Protein AF-0000000066668919 (afdb_homodimer)

Structure (mmCIF, N/CA/C/O backbone):
data_AF-0000000066668919-model_v1
#
loop_
_entity.id
_entity.type
_entity.pdbx_description
1 polymer 'Uncharacterized protein'
#
loop_
_atom_site.group_PDB
_atom_site.id
_atom_site.type_symbol
_atom_site.label_atom_id
_atom_site.label_alt_id
_atom_site.label_comp_id
_atom_site.label_asym_id
_atom_site.label_entity_id
_atom_site.label_seq_id
_atom_site.pdbx_PDB_ins_code
_atom_site.Cartn_x
_atom_site.Cartn_y
_atom_site.Cartn_z
_atom_site.occupancy
_atom_site.B_iso_or_equiv
_atom_site.auth_seq_id
_atom_site.auth_comp_id
_atom_site.auth_asym_id
_atom_site.auth_atom_id
_atom_site.pdbx_PDB_model_num
ATOM 1 N N . MET A 1 1 ? 16.219 -1.819 -14.852 1 32.06 1 MET A N 1
ATOM 2 C CA . MET A 1 1 ? 15.297 -1.656 -15.969 1 32.06 1 MET A CA 1
ATOM 3 C C . MET A 1 1 ? 13.867 -1.979 -15.547 1 32.06 1 MET A C 1
ATOM 5 O O . MET A 1 1 ? 13.633 -2.967 -14.844 1 32.06 1 MET A O 1
ATOM 9 N N . TRP A 1 2 ? 13.008 -0.905 -15.406 1 37.38 2 TRP A N 1
ATOM 10 C CA . TRP A 1 2 ? 11.609 -0.998 -15.016 1 37.38 2 TRP A CA 1
ATOM 11 C C . TRP A 1 2 ? 10.812 -1.818 -16.031 1 37.38 2 TRP A C 1
ATOM 13 O O . TRP A 1 2 ? 11.031 -1.708 -17.234 1 37.38 2 TRP A O 1
ATOM 23 N N . GLU A 1 3 ? 10.398 -3.049 -15.734 1 51.62 3 GLU A N 1
ATOM 24 C CA . GLU A 1 3 ? 9.547 -3.691 -16.734 1 51.62 3 GLU A CA 1
ATOM 25 C C . GLU A 1 3 ? 8.078 -3.328 -16.531 1 51.62 3 GLU A C 1
ATOM 27 O O . GLU A 1 3 ? 7.59 -3.326 -15.398 1 51.62 3 GLU A O 1
ATOM 32 N N . PRO A 1 4 ? 7.504 -2.742 -17.484 1 53.81 4 PRO A N 1
ATOM 33 C CA . PRO A 1 4 ? 6.078 -2.404 -17.438 1 53.81 4 PRO A CA 1
ATOM 34 C C . PRO A 1 4 ? 5.219 -3.551 -16.906 1 53.81 4 PRO A C 1
ATOM 36 O O . PRO A 1 4 ? 5.594 -4.719 -17.047 1 53.81 4 PRO A O 1
ATOM 39 N N . MET A 1 5 ? 4.25 -3.184 -15.969 1 57.09 5 MET A N 1
ATOM 40 C CA . MET A 1 5 ? 3.273 -4.199 -15.594 1 57.09 5 MET A CA 1
ATOM 41 C C . MET A 1 5 ? 2.676 -4.863 -16.828 1 57.09 5 MET A C 1
ATOM 43 O O . MET A 1 5 ? 2.281 -4.18 -17.781 1 57.09 5 MET A O 1
ATOM 47 N N . PRO A 1 6 ? 2.871 -6.133 -16.828 1 57.84 6 PRO A N 1
ATOM 48 C CA . PRO A 1 6 ? 2.281 -6.812 -17.984 1 57.84 6 PRO A CA 1
ATOM 49 C C . PRO A 1 6 ? 0.794 -6.508 -18.156 1 57.84 6 PRO A C 1
ATOM 51 O O . PRO A 1 6 ? 0.089 -6.293 -17.156 1 57.84 6 PRO A O 1
ATOM 54 N N . ASP A 1 7 ? 0.314 -6.238 -19.312 1 60.66 7 ASP A N 1
ATOM 55 C CA . ASP A 1 7 ? -1.066 -5.941 -19.688 1 60.66 7 ASP A CA 1
ATOM 56 C C . ASP A 1 7 ? -1.935 -7.195 -19.609 1 60.66 7 ASP A C 1
ATOM 58 O O . ASP A 1 7 ? -3.145 -7.133 -19.844 1 60.66 7 ASP A O 1
ATOM 62 N N . ASP A 1 8 ? -1.303 -8.258 -19.312 1 66.62 8 ASP A N 1
ATOM 63 C CA . ASP A 1 8 ? -2.092 -9.484 -19.266 1 66.62 8 ASP A CA 1
ATOM 64 C C . ASP A 1 8 ? -2.947 -9.539 -18 1 66.62 8 ASP A C 1
ATOM 66 O O . ASP A 1 8 ? -2.709 -8.797 -17.047 1 66.62 8 ASP A O 1
ATOM 70 N N . ASP A 1 9 ? -4.133 -10.164 -18.188 1 75.44 9 ASP A N 1
ATOM 71 C CA . ASP A 1 9 ? -5.051 -10.352 -17.062 1 75.44 9 ASP A CA 1
ATOM 72 C C . ASP A 1 9 ? -4.402 -11.188 -15.969 1 75.44 9 ASP A C 1
ATOM 74 O O . ASP A 1 9 ? -4.23 -12.398 -16.125 1 75.44 9 ASP A O 1
ATOM 78 N N . ARG A 1 10 ? -3.963 -10.57 -14.867 1 84.5 10 ARG A N 1
ATOM 79 C CA . ARG A 1 10 ? -3.281 -11.266 -13.781 1 84.5 10 ARG A CA 1
ATOM 80 C C . ARG A 1 10 ? -4.121 -11.25 -12.508 1 84.5 10 ARG A C 1
ATOM 82 O O . ARG A 1 10 ? -3.584 -11.312 -11.398 1 84.5 10 ARG A O 1
ATOM 89 N N . GLN A 1 11 ? -5.414 -11.211 -12.773 1 90.38 11 GLN A N 1
ATOM 90 C CA . GLN A 1 11 ? -6.293 -11.242 -11.609 1 90.38 11 GLN A CA 1
ATOM 91 C C . GLN A 1 11 ? -6.066 -12.5 -10.781 1 90.38 11 GLN A C 1
ATOM 93 O O . GLN A 1 11 ? -6.23 -12.492 -9.562 1 90.38 11 GLN A O 1
ATOM 98 N N . TRP A 1 12 ? -5.609 -13.539 -11.469 1 91 12 TRP A N 1
ATOM 99 C CA . TRP A 1 12 ? -5.395 -14.805 -10.781 1 91 12 TRP A CA 1
ATOM 100 C C . TRP A 1 12 ? -4.355 -14.656 -9.672 1 91 12 TRP A C 1
ATOM 102 O O . TRP A 1 12 ? -4.418 -15.352 -8.656 1 91 12 TRP A O 1
ATOM 112 N N . VAL A 1 13 ? -3.396 -13.734 -9.789 1 91.88 13 VAL A N 1
ATOM 113 C CA . VAL A 1 13 ? -2.389 -13.484 -8.758 1 91.88 13 VAL A CA 1
ATOM 114 C C . VAL A 1 13 ? -3.062 -12.984 -7.484 1 91.88 13 VAL A C 1
ATOM 116 O O . VAL A 1 13 ? -2.785 -13.484 -6.391 1 91.88 13 VAL A O 1
ATOM 119 N N . ILE A 1 14 ? -3.961 -12.031 -7.648 1 94.69 14 ILE A N 1
ATOM 120 C CA . ILE A 1 14 ? -4.699 -11.453 -6.527 1 94.69 14 ILE A CA 1
ATOM 121 C C . ILE A 1 14 ? -5.547 -12.539 -5.863 1 94.69 14 ILE A C 1
ATOM 123 O O . ILE A 1 14 ? -5.555 -12.656 -4.637 1 94.69 14 ILE A O 1
ATOM 127 N N . ASP A 1 15 ? -6.156 -13.312 -6.699 1 95.06 15 ASP A N 1
ATOM 128 C CA . ASP A 1 15 ? -7.027 -14.359 -6.176 1 95.06 15 ASP A CA 1
ATOM 129 C C . ASP A 1 15 ? -6.23 -15.391 -5.375 1 95.06 15 ASP A C 1
ATOM 131 O O . ASP A 1 15 ? -6.676 -15.836 -4.316 1 95.06 15 ASP A O 1
ATOM 135 N N . ALA A 1 16 ? -5.145 -15.719 -5.926 1 95.81 16 ALA A N 1
ATOM 136 C CA . ALA A 1 16 ? -4.297 -16.703 -5.242 1 95.81 16 ALA A CA 1
ATOM 137 C C . ALA A 1 16 ? -3.805 -16.156 -3.906 1 95.81 16 ALA A C 1
ATOM 139 O O . ALA A 1 16 ? -3.807 -16.859 -2.9 1 95.81 16 ALA A O 1
ATOM 140 N N . ALA A 1 17 ? -3.363 -14.914 -3.896 1 96.31 17 ALA A N 1
ATOM 141 C CA . ALA A 1 17 ? -2.926 -14.289 -2.65 1 96.31 17 ALA A CA 1
ATOM 142 C C . ALA A 1 17 ? -4.055 -14.258 -1.625 1 96.31 17 ALA A C 1
ATOM 144 O O . ALA A 1 17 ? -3.859 -14.625 -0.464 1 96.31 17 ALA A O 1
ATOM 145 N N . LYS A 1 18 ? -5.23 -13.914 -2.021 1 96.5 18 LYS A N 1
ATOM 146 C CA . LYS A 1 18 ? -6.383 -13.719 -1.147 1 96.5 18 LYS A CA 1
ATOM 147 C C . LYS A 1 18 ? -6.879 -15.055 -0.589 1 96.5 18 LYS A C 1
ATOM 149 O O . LYS A 1 18 ? -7.586 -15.086 0.42 1 96.5 18 LYS A O 1
ATOM 154 N N . ALA A 1 19 ? -6.527 -16.094 -1.279 1 96 19 ALA A N 1
ATOM 155 C CA . ALA A 1 19 ? -6.957 -17.422 -0.835 1 96 19 ALA A CA 1
ATOM 156 C C . ALA A 1 19 ? -6.195 -17.844 0.416 1 96 19 ALA A C 1
ATOM 158 O O . ALA A 1 19 ? -6.609 -18.781 1.11 1 96 19 ALA A O 1
ATOM 159 N N . VAL A 1 20 ? -5.098 -17.219 0.662 1 96.88 20 VAL A N 1
ATOM 160 C CA . VAL A 1 20 ? -4.32 -17.531 1.857 1 96.88 20 VAL A CA 1
ATOM 161 C C . VAL A 1 20 ? -5.004 -16.938 3.088 1 96.88 20 VAL A C 1
ATOM 163 O O . VAL A 1 20 ? -5.234 -15.727 3.156 1 96.88 20 VAL A O 1
ATOM 166 N N . PRO A 1 21 ? -5.348 -17.75 4.09 1 97.19 21 PRO A N 1
ATOM 167 C CA . PRO A 1 21 ? -5.957 -17.219 5.305 1 97.19 21 PRO A CA 1
ATOM 168 C C . PRO A 1 21 ? -5.105 -16.125 5.953 1 97.19 21 PRO A C 1
ATOM 170 O O . PRO A 1 21 ? -3.895 -16.297 6.113 1 97.19 21 PRO A O 1
ATOM 173 N N . GLY A 1 22 ? -5.77 -15.055 6.316 1 97.5 22 GLY A N 1
ATOM 174 C CA . GLY A 1 22 ? -5.082 -13.961 6.977 1 97.5 22 GLY A CA 1
ATOM 175 C C . GLY A 1 22 ? -4.699 -12.836 6.027 1 97.5 22 GLY A C 1
ATOM 176 O O . GLY A 1 22 ? -4.281 -11.766 6.461 1 97.5 22 GLY A O 1
ATOM 177 N N . VAL A 1 23 ? -4.758 -13.078 4.77 1 96.94 23 VAL A N 1
ATOM 178 C CA . VAL A 1 23 ? -4.574 -11.992 3.809 1 96.94 23 VAL A CA 1
ATOM 179 C C . VAL A 1 23 ? -5.824 -11.117 3.766 1 96.94 23 VAL A C 1
ATOM 181 O O . VAL A 1 23 ? -6.934 -11.617 3.555 1 96.94 23 VAL A O 1
ATOM 184 N N . LEU A 1 24 ? -5.664 -9.828 3.893 1 96.31 24 LEU A N 1
ATOM 185 C CA . LEU A 1 24 ? -6.773 -8.906 4.074 1 96.31 24 LEU A CA 1
ATOM 186 C C . LEU A 1 24 ? -7.137 -8.227 2.756 1 96.31 24 LEU A C 1
ATOM 188 O O . LEU A 1 24 ? -8.312 -8.031 2.453 1 96.31 24 LEU A O 1
ATOM 192 N N . GLN A 1 25 ? -6.137 -7.781 2.002 1 95.75 25 GLN A N 1
ATOM 193 C CA . GLN A 1 25 ? -6.309 -7.066 0.742 1 95.75 25 GLN A CA 1
ATOM 194 C C . GLN A 1 25 ? -5.07 -7.207 -0.141 1 95.75 25 GLN A C 1
ATOM 196 O O . GLN A 1 25 ? -3.951 -7.316 0.364 1 95.75 25 GLN A O 1
ATOM 201 N N . ALA A 1 26 ? -5.23 -7.238 -1.355 1 96.12 26 ALA A N 1
ATOM 202 C CA . ALA A 1 26 ? -4.148 -7.258 -2.334 1 96.12 26 ALA A CA 1
ATOM 203 C C . ALA A 1 26 ? -4.457 -6.348 -3.518 1 96.12 26 ALA A C 1
ATOM 205 O O . ALA A 1 26 ? -5.613 -6.23 -3.934 1 96.12 26 ALA A O 1
ATOM 206 N N . TYR A 1 27 ? -3.406 -5.754 -4.004 1 93.75 27 TYR A N 1
ATOM 207 C CA . TYR A 1 27 ? -3.551 -4.789 -5.086 1 93.75 27 TYR A CA 1
ATOM 208 C C . TYR A 1 27 ? -2.48 -5 -6.152 1 93.75 27 TYR A C 1
ATOM 210 O O . TYR A 1 27 ? -1.328 -5.301 -5.832 1 93.75 27 TYR A O 1
ATOM 218 N N . HIS A 1 28 ? -2.867 -4.781 -7.418 1 93.31 28 HIS A N 1
ATOM 219 C CA . HIS A 1 28 ? -1.921 -4.469 -8.484 1 93.31 28 HIS A CA 1
ATOM 220 C C . HIS A 1 28 ? -1.986 -2.99 -8.859 1 93.31 28 HIS A C 1
ATOM 222 O O . HIS A 1 28 ? -3.064 -2.469 -9.156 1 93.31 28 HIS A O 1
ATOM 228 N N . LEU A 1 29 ? -0.821 -2.445 -8.828 1 92.5 29 LEU A N 1
ATOM 229 C CA . LEU A 1 29 ? -0.714 -1.007 -9.047 1 92.5 29 LEU A CA 1
ATOM 230 C C . LEU A 1 29 ? 0.198 -0.703 -10.227 1 92.5 29 LEU A C 1
ATOM 232 O O . LEU A 1 29 ? 1.107 -1.479 -10.531 1 92.5 29 LEU A O 1
ATOM 236 N N . VAL A 1 30 ? -0.051 0.44 -10.914 1 90.56 30 VAL A N 1
ATOM 237 C CA . VAL A 1 30 ? 0.808 0.886 -12.008 1 90.56 30 VAL A CA 1
ATOM 238 C C . VAL A 1 30 ? 1.12 2.371 -11.844 1 90.56 30 VAL A C 1
ATOM 240 O O . VAL A 1 30 ? 0.229 3.172 -11.555 1 90.56 30 VAL A O 1
ATOM 243 N N . ASP A 1 31 ? 2.459 2.705 -11.906 1 90.94 31 ASP A N 1
ATOM 244 C CA . ASP A 1 31 ? 2.859 4.094 -12.094 1 90.94 31 ASP A CA 1
ATOM 245 C C . ASP A 1 31 ? 2.58 4.559 -13.523 1 90.94 31 ASP A C 1
ATOM 247 O O . ASP A 1 31 ? 3.295 4.184 -14.453 1 90.94 31 ASP A O 1
ATOM 251 N N . GLU A 1 32 ? 1.634 5.375 -13.594 1 87.94 32 GLU A N 1
ATOM 252 C CA . GLU A 1 32 ? 1.185 5.715 -14.945 1 87.94 32 GLU A CA 1
ATOM 253 C C . GLU A 1 32 ? 2.223 6.562 -15.672 1 87.94 32 GLU A C 1
ATOM 255 O O . GLU A 1 32 ? 2.195 6.664 -16.906 1 87.94 32 GLU A O 1
ATOM 260 N N . GLN A 1 33 ? 3.102 7.145 -14.945 1 89.69 33 GLN A N 1
ATOM 261 C CA . GLN A 1 33 ? 4.129 7.977 -15.562 1 89.69 33 GLN A CA 1
ATOM 262 C C . GLN A 1 33 ? 5.258 7.125 -16.125 1 89.69 33 GLN A C 1
ATOM 264 O O . GLN A 1 33 ? 5.77 7.402 -17.219 1 89.69 33 GLN A O 1
ATOM 269 N N . THR A 1 34 ? 5.617 6.047 -15.453 1 87.12 34 THR A N 1
ATOM 270 C CA . THR A 1 34 ? 6.773 5.25 -15.852 1 87.12 34 THR A CA 1
ATOM 271 C C . THR A 1 34 ? 6.332 3.906 -16.422 1 87.12 34 THR A C 1
ATOM 273 O O . THR A 1 34 ? 7.109 3.232 -17.109 1 87.12 34 THR A O 1
ATOM 276 N N . GLY A 1 35 ? 5.07 3.52 -16.125 1 85.56 35 GLY A N 1
ATOM 277 C CA . GLY A 1 35 ? 4.602 2.201 -16.516 1 85.56 35 GLY A CA 1
ATOM 278 C C . GLY A 1 35 ? 5.031 1.106 -15.547 1 85.56 35 GLY A C 1
ATOM 279 O O . GLY A 1 35 ? 4.738 -0.071 -15.773 1 85.56 35 GLY A O 1
ATOM 280 N N . ASN A 1 36 ? 5.727 1.487 -14.43 1 87.06 36 ASN A N 1
ATOM 281 C CA . ASN A 1 36 ? 6.195 0.502 -13.461 1 87.06 36 ASN A CA 1
ATOM 282 C C . ASN A 1 36 ? 5.039 -0.104 -12.672 1 87.06 36 ASN A C 1
ATOM 284 O O . ASN A 1 36 ? 4.121 0.608 -12.266 1 87.06 36 ASN A O 1
ATOM 288 N N . GLY A 1 37 ? 5.133 -1.479 -12.492 1 88.31 37 GLY A N 1
ATOM 289 C CA . GLY A 1 37 ? 4.117 -2.193 -11.734 1 88.31 37 GLY A CA 1
ATOM 290 C C . GLY A 1 37 ? 4.527 -2.469 -10.305 1 88.31 37 GLY A C 1
ATOM 291 O O . GLY A 1 37 ? 5.715 -2.631 -10.008 1 88.31 37 GLY A O 1
ATOM 292 N N . LEU A 1 38 ? 3.516 -2.5 -9.445 1 90.06 38 LEU A N 1
ATOM 293 C CA . LEU A 1 38 ? 3.699 -2.83 -8.031 1 90.06 38 LEU A CA 1
ATOM 294 C C . LEU A 1 38 ? 2.564 -3.717 -7.531 1 90.06 38 LEU A C 1
ATOM 296 O O . LEU A 1 38 ? 1.398 -3.484 -7.855 1 90.06 38 LEU A O 1
ATOM 300 N N . SER A 1 39 ? 2.99 -4.777 -6.879 1 90.31 39 SER A N 1
ATOM 301 C CA . SER A 1 39 ? 2.006 -5.59 -6.172 1 90.31 39 SER A CA 1
ATOM 302 C C . SER A 1 39 ? 2.113 -5.402 -4.664 1 90.31 39 SER A C 1
ATOM 304 O O . SER A 1 39 ? 3.211 -5.434 -4.105 1 90.31 39 SER A O 1
ATOM 306 N N . VAL A 1 40 ? 0.932 -5.16 -4.059 1 93.94 40 VAL A N 1
ATOM 307 C CA . VAL A 1 40 ? 0.891 -4.977 -2.611 1 93.94 40 VAL A CA 1
ATOM 308 C C . VAL A 1 40 ? -0.145 -5.918 -1.999 1 93.94 40 VAL A C 1
ATOM 310 O O . VAL A 1 40 ? -1.24 -6.082 -2.541 1 93.94 40 VAL A O 1
ATOM 313 N N . ALA A 1 41 ? 0.207 -6.461 -0.918 1 95.19 41 ALA A N 1
ATOM 314 C CA . ALA A 1 41 ? -0.744 -7.246 -0.132 1 95.19 41 ALA A CA 1
ATOM 315 C C . ALA A 1 41 ? -0.658 -6.883 1.349 1 95.19 41 ALA A C 1
ATOM 317 O O . ALA A 1 41 ? 0.434 -6.668 1.88 1 95.19 41 ALA A O 1
ATOM 318 N N . PHE A 1 42 ? -1.837 -6.766 1.94 1 95.75 42 PHE A N 1
ATOM 319 C CA . PHE A 1 42 ? -1.958 -6.617 3.387 1 95.75 42 PHE A CA 1
ATOM 320 C C . PHE A 1 42 ? -2.355 -7.938 4.035 1 95.75 42 PHE A C 1
ATOM 322 O O . PHE A 1 42 ? -3.211 -8.656 3.516 1 95.75 42 PHE A O 1
ATOM 329 N N . PHE A 1 43 ? -1.694 -8.195 5.176 1 96.31 43 PHE A N 1
ATOM 330 C CA . PHE A 1 43 ? -2.014 -9.453 5.836 1 96.31 43 PHE A CA 1
ATOM 331 C C . PHE A 1 43 ? -1.822 -9.336 7.344 1 96.31 43 PHE A C 1
ATOM 333 O O . PHE A 1 43 ? -1.131 -8.43 7.82 1 96.31 43 PHE A O 1
ATOM 340 N N . GLU A 1 44 ? -2.488 -10.234 8.047 1 96.81 44 GLU A N 1
ATOM 341 C CA . GLU A 1 44 ? -2.381 -10.297 9.508 1 96.81 44 GLU A CA 1
ATOM 342 C C . GLU A 1 44 ? -0.957 -10.625 9.938 1 96.81 44 GLU A C 1
ATOM 344 O O . GLU A 1 44 ? -0.207 -11.258 9.195 1 96.81 44 GLU A O 1
ATOM 349 N N . ASP A 1 45 ? -0.636 -10.242 11.164 1 93.75 45 ASP A N 1
ATOM 350 C CA . ASP A 1 45 ? 0.73 -10.344 11.664 1 93.75 45 ASP A CA 1
ATOM 351 C C . ASP A 1 45 ? 1.213 -11.789 11.664 1 93.75 45 ASP A C 1
ATOM 353 O O . ASP A 1 45 ? 2.412 -12.055 11.539 1 93.75 45 ASP A O 1
ATOM 357 N N . ASP A 1 46 ? 0.359 -12.703 11.758 1 94.81 46 ASP A N 1
ATOM 358 C CA . ASP A 1 46 ? 0.774 -14.086 11.938 1 94.81 46 ASP A CA 1
ATOM 359 C C . ASP A 1 46 ? 0.939 -14.789 10.586 1 94.81 46 ASP A C 1
ATOM 361 O O . ASP A 1 46 ? 1.399 -15.93 10.531 1 94.81 46 ASP A O 1
ATOM 365 N N . VAL A 1 47 ? 0.606 -14.07 9.57 1 94.94 47 VAL A N 1
ATOM 366 C CA . VAL A 1 47 ? 0.767 -14.664 8.25 1 94.94 47 VAL A CA 1
ATOM 367 C C . VAL A 1 47 ? 2.234 -14.602 7.828 1 94.94 47 VAL A C 1
ATOM 369 O O . VAL A 1 47 ? 2.871 -13.547 7.938 1 94.94 47 VAL A O 1
ATOM 372 N N . ASP A 1 48 ? 2.756 -15.695 7.371 1 94.44 48 ASP A N 1
ATOM 373 C CA . ASP A 1 48 ? 4.074 -15.75 6.75 1 94.44 48 ASP A CA 1
ATOM 374 C C . ASP A 1 48 ? 4 -15.352 5.277 1 94.44 48 ASP A C 1
ATOM 376 O O . ASP A 1 48 ? 3.348 -16.031 4.477 1 94.44 48 ASP A O 1
ATOM 380 N N . PRO A 1 49 ? 4.723 -14.328 4.953 1 93.44 49 PRO A N 1
ATOM 381 C CA . PRO A 1 49 ? 4.684 -13.906 3.549 1 93.44 49 PRO A CA 1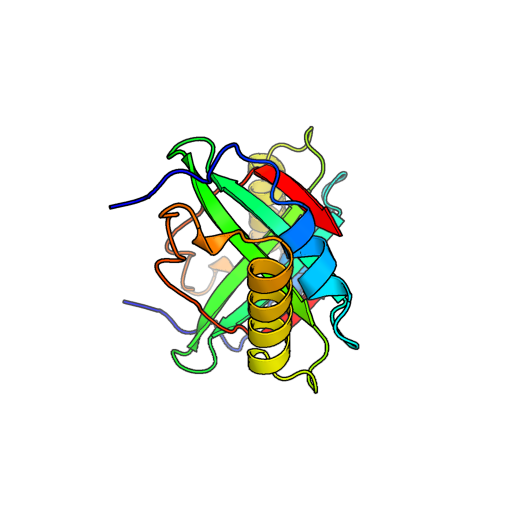
ATOM 382 C C . PRO A 1 49 ? 5.09 -15.023 2.588 1 93.44 49 PRO A C 1
ATOM 384 O O . PRO A 1 49 ? 4.652 -15.039 1.435 1 93.44 49 PRO A O 1
ATOM 387 N N . ALA A 1 50 ? 5.895 -15.922 3 1 93.94 50 ALA A N 1
ATOM 388 C CA . ALA A 1 50 ? 6.324 -17.031 2.158 1 93.94 50 ALA A CA 1
ATOM 389 C C . ALA A 1 50 ? 5.137 -17.906 1.756 1 93.94 50 ALA A C 1
ATOM 391 O O . ALA A 1 50 ? 5.133 -18.5 0.674 1 93.94 50 ALA A O 1
ATOM 392 N N . GLN A 1 51 ? 4.137 -17.953 2.654 1 96.06 51 GLN A N 1
ATOM 393 C CA . GLN A 1 51 ? 2.934 -18.703 2.324 1 96.06 51 GLN A CA 1
ATOM 394 C C . GLN A 1 51 ? 2.188 -18.078 1.154 1 96.06 51 GLN A C 1
ATOM 396 O O . GLN A 1 51 ? 1.679 -18.781 0.281 1 96.06 51 GLN A O 1
ATOM 401 N N . VAL A 1 52 ? 2.146 -16.812 1.104 1 95.25 52 VAL A N 1
ATOM 402 C CA . VAL A 1 52 ? 1.475 -16.078 0.031 1 95.25 52 VAL A CA 1
ATOM 403 C C . VAL A 1 52 ? 2.221 -16.297 -1.284 1 95.25 52 VAL A C 1
ATOM 405 O O . VAL A 1 52 ? 1.61 -16.609 -2.307 1 95.25 52 VAL A O 1
ATOM 408 N N . ARG A 1 53 ? 3.537 -16.203 -1.22 1 93.62 53 ARG A N 1
ATOM 409 C CA . ARG A 1 53 ? 4.359 -16.438 -2.402 1 93.62 53 ARG A CA 1
ATOM 410 C C . ARG A 1 53 ? 4.141 -17.844 -2.949 1 93.62 53 ARG A C 1
ATOM 412 O O . ARG A 1 53 ? 4.035 -18.047 -4.164 1 93.62 53 ARG A O 1
ATOM 419 N N . ALA A 1 54 ? 4.074 -18.766 -2.049 1 95.56 54 ALA A N 1
ATOM 420 C CA . ALA A 1 54 ? 3.902 -20.156 -2.441 1 95.56 54 ALA A CA 1
ATOM 421 C C . ALA A 1 54 ? 2.547 -20.375 -3.105 1 95.56 54 ALA A C 1
ATOM 423 O O . ALA A 1 54 ? 2.443 -21.125 -4.086 1 95.56 54 ALA A O 1
ATOM 424 N N . ALA A 1 55 ? 1.515 -19.75 -2.553 1 96.38 55 ALA A N 1
ATOM 425 C CA . ALA A 1 55 ? 0.176 -19.891 -3.123 1 96.38 55 ALA A CA 1
ATOM 426 C C . ALA A 1 55 ? 0.129 -19.328 -4.543 1 96.38 55 ALA A C 1
ATOM 428 O O . ALA A 1 55 ? -0.464 -19.938 -5.438 1 96.38 55 ALA A O 1
ATOM 429 N N . ILE A 1 56 ? 0.79 -18.25 -4.75 1 93.88 56 ILE A N 1
ATOM 430 C CA . ILE A 1 56 ? 0.832 -17.641 -6.07 1 93.88 56 ILE A CA 1
ATOM 431 C C . ILE A 1 56 ? 1.62 -18.516 -7.035 1 93.88 56 ILE A C 1
ATOM 433 O O . ILE A 1 56 ? 1.192 -18.75 -8.164 1 93.88 56 ILE A O 1
ATOM 437 N N . ALA A 1 57 ? 2.723 -19 -6.535 1 92.75 57 ALA A N 1
ATOM 438 C CA . ALA A 1 57 ? 3.561 -19.875 -7.363 1 92.75 57 ALA A CA 1
ATOM 439 C C . ALA A 1 57 ? 2.809 -21.141 -7.77 1 92.75 57 ALA A C 1
ATOM 441 O O . ALA A 1 57 ? 2.902 -21.578 -8.914 1 92.75 57 ALA A O 1
ATOM 442 N N . ARG A 1 58 ? 2.086 -21.75 -6.848 1 95.69 58 ARG A N 1
ATOM 443 C CA . ARG A 1 58 ? 1.312 -22.953 -7.129 1 95.69 58 ARG A CA 1
ATOM 444 C C . ARG A 1 58 ? 0.243 -22.672 -8.18 1 95.69 58 ARG A C 1
ATOM 446 O O . ARG A 1 58 ? 0.071 -23.469 -9.117 1 95.69 58 ARG A O 1
ATOM 453 N N . ARG A 1 59 ? -0.454 -21.594 -8.008 1 94.44 59 ARG A N 1
ATOM 454 C CA . ARG A 1 59 ? -1.49 -21.234 -8.969 1 94.44 59 ARG A CA 1
ATOM 455 C C . ARG A 1 59 ? -0.895 -21 -10.359 1 94.44 59 ARG A C 1
ATOM 457 O O . ARG A 1 59 ? -1.479 -21.406 -11.367 1 94.44 59 ARG A O 1
ATOM 464 N N . ALA A 1 60 ? 0.215 -20.344 -10.391 1 90.81 60 ALA A N 1
ATOM 465 C CA . ALA A 1 60 ? 0.912 -20.109 -11.656 1 90.81 60 ALA A CA 1
ATOM 466 C C . ALA A 1 60 ? 1.215 -21.422 -12.367 1 90.81 60 ALA A C 1
ATOM 468 O O . ALA A 1 60 ? 1.04 -21.531 -13.586 1 90.81 60 ALA A O 1
ATOM 469 N N . GLU A 1 61 ? 1.672 -22.344 -11.609 1 91.12 61 GLU A N 1
ATOM 470 C CA . GLU A 1 61 ? 1.97 -23.656 -12.164 1 91.12 61 GLU A CA 1
ATOM 471 C C . GLU A 1 61 ? 0.708 -24.328 -12.695 1 91.12 61 GLU A C 1
ATOM 473 O O . GLU A 1 61 ? 0.714 -24.891 -13.797 1 91.12 61 GLU A O 1
ATOM 478 N N . GLU A 1 62 ? -0.32 -24.266 -11.93 1 93.31 62 GLU A N 1
ATOM 479 C CA . GLU A 1 62 ? -1.584 -24.906 -12.289 1 93.31 62 GLU A CA 1
ATOM 480 C C . GLU A 1 62 ? -2.115 -24.375 -13.617 1 93.31 62 GLU A C 1
ATOM 482 O O . GLU A 1 62 ? -2.695 -25.125 -14.406 1 93.31 62 GLU A O 1
ATOM 487 N N . ILE A 1 63 ? -1.86 -23.109 -13.852 1 89.94 63 ILE A N 1
ATOM 488 C CA . ILE A 1 63 ? -2.473 -22.516 -15.039 1 89.94 63 ILE A CA 1
ATOM 489 C C . ILE A 1 63 ? -1.45 -22.453 -16.172 1 89.94 63 ILE A C 1
ATOM 491 O O . ILE A 1 63 ? -1.728 -21.891 -17.234 1 89.94 63 ILE A O 1
ATOM 495 N N . GLY A 1 64 ? -0.301 -22.906 -15.883 1 87.12 64 GLY A N 1
ATOM 496 C CA . GLY A 1 64 ? 0.74 -22.922 -16.891 1 87.12 64 GLY A CA 1
ATOM 497 C C . GLY A 1 64 ? 1.317 -21.562 -17.188 1 87.12 64 GLY A C 1
ATOM 498 O O . GLY A 1 64 ? 1.673 -21.266 -18.344 1 87.12 64 GLY A O 1
ATOM 499 N N . TRP A 1 65 ? 1.373 -20.75 -16.234 1 83.69 65 TRP A N 1
ATOM 500 C CA . TRP A 1 65 ? 1.816 -19.375 -16.406 1 83.69 65 TRP A CA 1
ATOM 501 C C . TRP A 1 65 ? 3.277 -19.312 -16.828 1 83.69 65 TRP A C 1
ATOM 503 O O . TRP A 1 65 ? 3.672 -18.438 -17.609 1 83.69 65 TRP A O 1
ATOM 513 N N . HIS A 1 66 ? 4.051 -20.266 -16.469 1 79.56 66 HIS A N 1
ATOM 514 C CA . HIS A 1 66 ? 5.492 -20.234 -16.688 1 79.56 66 HIS A CA 1
ATOM 515 C C . HIS A 1 66 ? 5.855 -20.844 -18.031 1 79.56 66 HIS A C 1
ATOM 517 O O . HIS A 1 66 ? 7.035 -20.922 -18.391 1 79.56 66 HIS A O 1
ATOM 523 N N . GLU A 1 67 ? 4.891 -21.172 -18.719 1 81.88 67 GLU A N 1
ATOM 524 C CA . GLU A 1 67 ? 5.172 -21.75 -20.031 1 81.88 67 GLU A CA 1
ATOM 525 C C . GLU A 1 67 ? 5.738 -20.703 -20.984 1 81.88 67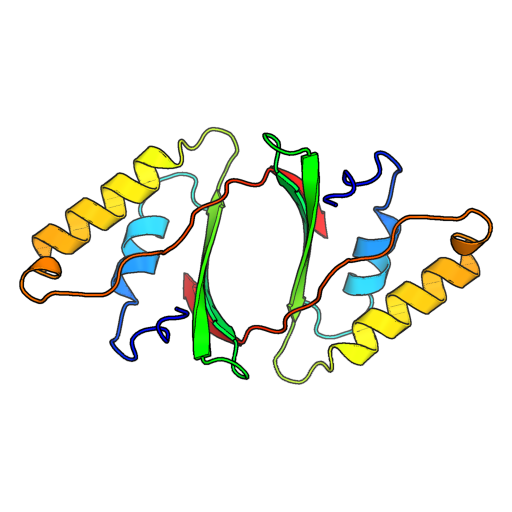 GLU A C 1
ATOM 527 O O . GLU A 1 67 ? 6.398 -21.047 -21.969 1 81.88 67 GLU A O 1
ATOM 532 N N . VAL A 1 68 ? 5.438 -19.469 -20.719 1 74.31 68 VAL A N 1
ATOM 533 C CA . VAL A 1 68 ? 6.016 -18.344 -21.453 1 74.31 68 VAL A CA 1
ATOM 534 C C . VAL A 1 68 ? 6.824 -17.469 -20.5 1 74.31 68 VAL A C 1
ATOM 536 O O . VAL A 1 68 ? 6.43 -17.266 -19.359 1 74.31 68 VAL A O 1
ATOM 539 N N . ALA A 1 69 ? 8.016 -17.156 -20.984 1 72.81 69 ALA A N 1
ATOM 540 C CA . ALA A 1 69 ? 8.852 -16.281 -20.156 1 72.81 69 ALA A CA 1
ATOM 541 C C . ALA A 1 69 ? 8.125 -14.984 -19.812 1 72.81 69 ALA A C 1
ATOM 543 O O . ALA A 1 69 ? 7.539 -14.344 -20.688 1 72.81 69 ALA A O 1
ATOM 544 N N . ARG A 1 70 ? 7.996 -14.742 -18.516 1 75.31 70 ARG A N 1
ATOM 545 C CA . ARG A 1 70 ? 7.34 -13.516 -18.094 1 75.31 70 ARG A CA 1
ATOM 546 C C . ARG A 1 70 ? 8.211 -12.742 -17.109 1 75.31 70 ARG A C 1
ATOM 548 O O . ARG A 1 70 ? 9.008 -13.336 -16.375 1 75.31 70 ARG A O 1
ATOM 555 N N . PRO A 1 71 ? 8.039 -11.5 -17.172 1 72.25 71 PRO A N 1
ATOM 556 C CA . PRO A 1 71 ? 8.828 -10.719 -16.203 1 72.25 71 PRO A CA 1
ATOM 557 C C . PRO A 1 71 ? 8.5 -11.062 -14.758 1 72.25 71 PRO A C 1
ATOM 559 O O . PRO A 1 71 ? 7.34 -11.328 -14.43 1 72.25 71 PRO A O 1
ATOM 562 N N . SER A 1 72 ? 9.586 -11.094 -13.852 1 73.44 72 SER A N 1
ATOM 563 C CA . SER A 1 72 ? 9.461 -11.32 -12.414 1 73.44 72 SER A CA 1
ATOM 564 C C . SER A 1 72 ? 9.656 -10.016 -11.641 1 73.44 72 SER A C 1
ATOM 566 O O . SER A 1 72 ? 10.273 -9.078 -12.141 1 73.44 72 SER A O 1
ATOM 568 N N . PRO A 1 73 ? 9.078 -10.07 -10.414 1 77.31 73 PRO A N 1
ATOM 569 C CA . PRO A 1 73 ? 9.336 -8.875 -9.594 1 77.31 73 PRO A CA 1
ATOM 570 C C . PRO A 1 73 ? 10.82 -8.633 -9.359 1 77.31 73 PRO A C 1
ATOM 572 O O . PRO A 1 73 ? 11.586 -9.586 -9.148 1 77.31 73 PRO A O 1
ATOM 575 N N . LYS A 1 74 ? 11.125 -7.367 -9.445 1 82.38 74 LYS A N 1
ATOM 576 C CA . LYS A 1 74 ? 12.523 -6.984 -9.266 1 82.38 74 LYS A CA 1
ATOM 577 C C . LYS A 1 74 ? 12.906 -6.973 -7.789 1 82.38 74 LYS A C 1
ATOM 579 O O . LYS A 1 74 ? 14.055 -7.238 -7.441 1 82.38 74 LYS A O 1
ATOM 584 N N . SER A 1 75 ? 12.039 -6.527 -6.98 1 85.25 75 SER A N 1
ATOM 585 C CA . SER A 1 75 ? 12.312 -6.48 -5.547 1 85.25 75 SER A CA 1
ATOM 586 C C . SER A 1 75 ? 11.055 -6.723 -4.73 1 85.25 75 SER A C 1
ATOM 588 O O . SER A 1 75 ? 9.938 -6.641 -5.258 1 85.25 75 SER A O 1
ATOM 590 N N . GLU A 1 76 ? 11.328 -7.121 -3.494 1 88.94 76 GLU A N 1
ATOM 591 C CA . GLU A 1 76 ? 10.266 -7.332 -2.521 1 88.94 76 GLU A CA 1
ATOM 592 C C . GLU A 1 76 ? 10.648 -6.797 -1.147 1 88.94 76 GLU A C 1
ATOM 594 O O . GLU A 1 76 ? 11.781 -6.992 -0.696 1 88.94 76 GLU A O 1
ATOM 599 N N . THR A 1 77 ? 9.766 -6.082 -0.6 1 90.75 77 THR A N 1
ATOM 600 C CA . THR A 1 77 ? 9.992 -5.578 0.751 1 90.75 77 THR A CA 1
ATOM 601 C C . THR A 1 77 ? 8.781 -5.855 1.638 1 90.75 77 THR A C 1
ATOM 603 O O . THR A 1 77 ? 7.637 -5.703 1.203 1 90.75 77 THR A O 1
ATOM 606 N N . ILE A 1 78 ? 9.094 -6.262 2.924 1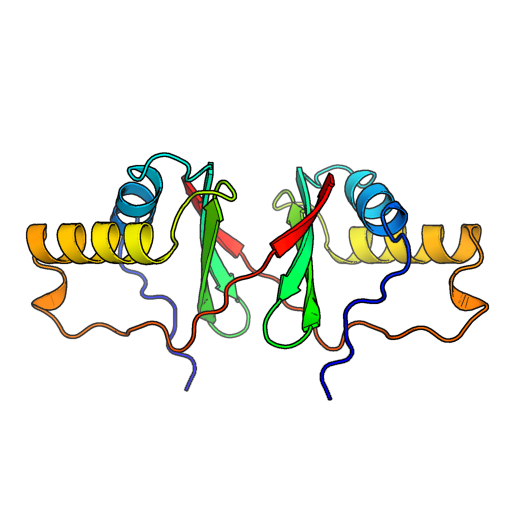 92.06 78 ILE A N 1
ATOM 607 C CA . ILE A 1 78 ? 8.055 -6.453 3.924 1 92.06 78 ILE A CA 1
ATOM 608 C C . ILE A 1 78 ? 8.039 -5.27 4.891 1 92.06 78 ILE A C 1
ATOM 610 O O . ILE A 1 78 ? 9.062 -4.949 5.5 1 92.06 78 ILE A O 1
ATOM 614 N N . TYR A 1 79 ? 6.836 -4.66 4.965 1 93.5 79 TYR A N 1
ATOM 615 C CA . TYR A 1 79 ? 6.66 -3.535 5.879 1 93.5 79 TYR A CA 1
ATOM 616 C C . TYR A 1 79 ? 5.715 -3.898 7.012 1 93.5 79 TYR A C 1
ATOM 618 O O . TYR A 1 79 ? 4.824 -4.734 6.844 1 93.5 79 TYR A O 1
ATOM 626 N N . ARG A 1 80 ? 5.988 -3.242 8.148 1 93.44 80 ARG A N 1
ATOM 627 C CA . ARG A 1 80 ? 5.047 -3.293 9.266 1 93.44 80 ARG A CA 1
ATOM 628 C C . ARG A 1 80 ? 4.188 -2.035 9.312 1 93.44 80 ARG A C 1
ATOM 630 O O . ARG A 1 80 ? 4.691 -0.924 9.141 1 93.44 80 ARG A O 1
ATOM 637 N N . VAL A 1 81 ? 2.83 -2.273 9.5 1 92.88 81 VAL A N 1
ATOM 638 C CA . VAL A 1 81 ? 1.928 -1.141 9.68 1 92.88 81 VAL A CA 1
ATOM 639 C C . VAL A 1 81 ? 2.092 -0.562 11.078 1 92.88 81 VAL A C 1
ATOM 641 O O . VAL A 1 81 ? 1.795 -1.231 12.078 1 92.88 81 VAL A O 1
ATOM 644 N N . LEU A 1 82 ? 2.5 0.612 11.109 1 91.38 82 LEU A N 1
ATOM 645 C CA . LEU A 1 82 ? 2.648 1.284 12.398 1 91.38 82 LEU A CA 1
ATOM 646 C C . LEU A 1 82 ? 1.338 1.938 12.82 1 91.38 82 LEU A C 1
ATOM 648 O O . LEU A 1 82 ? 0.979 1.907 14 1 91.38 82 LEU A O 1
ATOM 652 N N . ARG A 1 83 ? 0.665 2.488 11.93 1 90.94 83 ARG A N 1
ATOM 653 C CA . ARG A 1 83 ? -0.625 3.129 12.164 1 90.94 83 ARG A CA 1
ATOM 654 C C . ARG A 1 83 ? -1.43 3.229 10.875 1 90.94 83 ARG A C 1
ATOM 656 O O . ARG A 1 83 ? -0.867 3.166 9.781 1 90.94 83 ARG A O 1
ATOM 663 N N . SER A 1 84 ? -2.711 3.26 11.039 1 90.69 84 SER A N 1
ATOM 664 C CA . SER A 1 84 ? -3.635 3.344 9.914 1 90.69 84 SER A CA 1
ATOM 665 C C . SER A 1 84 ? -4.902 4.102 10.289 1 90.69 84 SER A C 1
ATOM 667 O O . SER A 1 84 ? -5.184 4.297 11.477 1 90.69 84 SER A O 1
ATOM 669 N N . GLY A 1 85 ? -5.59 4.672 9.266 1 89.75 85 GLY A N 1
ATOM 670 C CA . GLY A 1 85 ? -6.863 5.348 9.469 1 89.75 85 GLY A CA 1
ATOM 671 C C . GLY A 1 85 ? -7.605 5.609 8.172 1 89.75 85 GLY A C 1
ATOM 672 O O . GLY A 1 85 ? -7.047 5.445 7.082 1 89.75 85 GLY A O 1
ATOM 673 N N . MET B 1 1 ? 20.219 8.492 1.495 1 32.75 1 MET B N 1
ATOM 674 C CA . MET B 1 1 ? 20.312 8.094 2.896 1 32.75 1 MET B CA 1
ATOM 675 C C . MET B 1 1 ? 18.922 7.91 3.498 1 32.75 1 MET B C 1
ATOM 677 O O . MET B 1 1 ? 18.031 8.734 3.273 1 32.75 1 MET B O 1
ATOM 681 N N . TRP B 1 2 ? 18.531 6.648 3.789 1 37 2 TRP B N 1
ATOM 682 C CA . TRP B 1 2 ? 17.25 6.266 4.367 1 37 2 TRP B CA 1
ATOM 683 C C . TRP B 1 2 ? 17.078 6.867 5.758 1 37 2 TRP B C 1
ATOM 685 O O . TRP B 1 2 ? 18.031 6.926 6.539 1 37 2 TRP B O 1
ATOM 695 N N . GLU B 1 3 ? 16.25 7.863 5.957 1 50.5 3 GLU B N 1
ATOM 696 C CA . GLU B 1 3 ? 16.062 8.281 7.344 1 50.5 3 GLU B CA 1
ATOM 697 C C . GLU B 1 3 ? 14.984 7.457 8.023 1 50.5 3 GLU B C 1
ATOM 699 O O . GLU B 1 3 ? 13.922 7.207 7.445 1 50.5 3 GLU B O 1
ATOM 704 N N . PRO B 1 4 ? 15.305 6.809 9.047 1 52.97 4 PRO B N 1
ATOM 705 C CA . PRO B 1 4 ? 14.344 6.035 9.836 1 52.97 4 PRO B CA 1
ATOM 706 C C . PRO B 1 4 ? 13.047 6.801 10.094 1 52.97 4 PRO B C 1
ATOM 708 O O . PRO B 1 4 ? 13.047 8.031 10.117 1 52.97 4 PRO B O 1
ATOM 711 N N . MET B 1 5 ? 11.875 6.074 9.922 1 56.78 5 MET B N 1
ATOM 712 C CA . MET B 1 5 ? 10.625 6.684 10.344 1 56.78 5 MET B CA 1
ATOM 713 C C . MET B 1 5 ? 10.742 7.254 11.75 1 56.78 5 MET B C 1
ATOM 715 O O . MET B 1 5 ? 11.25 6.582 12.656 1 56.78 5 MET B O 1
ATOM 719 N N . PRO B 1 6 ? 10.492 8.531 11.781 1 57.69 6 PRO B N 1
ATOM 720 C CA . PRO B 1 6 ? 10.57 9.109 13.133 1 57.69 6 PRO B CA 1
ATOM 721 C C . PRO B 1 6 ? 9.68 8.375 14.133 1 57.69 6 PRO B C 1
ATOM 723 O O . PRO B 1 6 ? 8.625 7.852 13.766 1 57.69 6 PRO B O 1
ATOM 726 N N . ASP B 1 7 ? 10.117 8.094 15.297 1 60.41 7 ASP B N 1
ATOM 727 C CA . ASP B 1 7 ? 9.43 7.426 16.406 1 60.41 7 ASP B CA 1
ATOM 728 C C . ASP B 1 7 ? 8.359 8.328 17.016 1 60.41 7 ASP B C 1
ATOM 730 O O . ASP B 1 7 ? 7.637 7.918 17.922 1 60.41 7 ASP B O 1
ATOM 734 N N . ASP B 1 8 ? 8.312 9.5 16.5 1 66.25 8 ASP B N 1
ATOM 735 C CA . ASP B 1 8 ? 7.328 10.406 17.078 1 66.25 8 ASP B CA 1
ATOM 736 C C . ASP B 1 8 ? 5.914 10.047 16.609 1 66.25 8 ASP B C 1
ATOM 738 O O . ASP B 1 8 ? 5.746 9.32 15.633 1 66.25 8 ASP B O 1
ATOM 742 N N . ASP B 1 9 ? 4.984 10.273 17.547 1 75 9 ASP B N 1
ATOM 743 C CA . ASP B 1 9 ? 3.574 10.023 17.25 1 75 9 ASP B CA 1
ATOM 744 C C . ASP B 1 9 ? 3.088 10.898 16.094 1 75 9 ASP B C 1
ATOM 746 O O . ASP B 1 9 ? 2.924 12.109 16.25 1 75 9 ASP B O 1
ATOM 750 N N . ARG B 1 10 ? 2.91 10.336 14.891 1 84.44 10 ARG B N 1
ATOM 751 C CA . ARG B 1 10 ? 2.5 11.094 13.711 1 84.44 10 ARG B CA 1
ATOM 752 C C . ARG B 1 10 ? 1.115 10.664 13.242 1 84.44 10 ARG B C 1
ATOM 754 O O . ARG B 1 10 ? 0.799 10.758 12.055 1 84.44 10 ARG B O 1
ATOM 761 N N . GLN B 1 11 ? 0.38 10.242 14.242 1 90.19 11 GLN B N 1
ATOM 762 C CA . GLN B 1 11 ? -0.981 9.859 13.891 1 90.19 11 GLN B CA 1
ATOM 763 C C . GLN B 1 11 ? -1.732 11.023 13.25 1 90.19 11 GLN B C 1
ATOM 765 O O . GLN B 1 11 ? -2.602 10.82 12.398 1 90.19 11 GLN B O 1
ATOM 770 N N . TRP B 1 12 ? -1.313 12.227 13.602 1 90.88 12 TRP B N 1
ATOM 771 C CA . TRP B 1 12 ? -1.989 13.406 13.078 1 90.88 12 TRP B CA 1
ATOM 772 C C . TRP B 1 12 ? -1.879 13.469 11.555 1 90.88 12 TRP B C 1
ATOM 774 O O . TRP B 1 12 ? -2.771 13.984 10.883 1 90.88 12 TRP B O 1
ATOM 784 N N . VAL B 1 13 ? -0.828 12.914 10.953 1 91.81 13 VAL B N 1
ATOM 785 C CA . VAL B 1 13 ? -0.661 12.883 9.508 1 91.81 13 VAL B CA 1
ATOM 786 C C . VAL B 1 13 ? -1.774 12.055 8.875 1 91.81 13 VAL B C 1
ATOM 788 O O . VAL B 1 13 ? -2.41 12.484 7.91 1 91.81 13 VAL B O 1
ATOM 791 N N . ILE B 1 14 ? -2.016 10.891 9.453 1 94.62 14 ILE B N 1
ATOM 792 C CA . ILE B 1 14 ? -3.055 9.984 8.969 1 94.62 14 ILE B CA 1
ATOM 793 C C . ILE B 1 14 ? -4.422 10.656 9.102 1 94.62 14 ILE B C 1
ATOM 795 O O . ILE B 1 14 ? -5.223 10.633 8.164 1 94.62 14 ILE B O 1
ATOM 799 N N . ASP B 1 15 ? -4.582 11.281 10.211 1 95.06 15 ASP B N 1
ATOM 800 C CA . ASP B 1 15 ? -5.867 11.93 10.461 1 95.06 15 ASP B CA 1
ATOM 801 C C . ASP B 1 15 ? -6.117 13.055 9.469 1 95.06 15 ASP B C 1
ATOM 803 O O . ASP B 1 15 ? -7.23 13.219 8.969 1 95.06 15 ASP B O 1
ATOM 807 N N . ALA B 1 16 ? -5.094 13.789 9.258 1 95.81 16 ALA B N 1
ATOM 808 C CA . ALA B 1 16 ? -5.219 14.898 8.32 1 95.81 16 ALA B CA 1
ATOM 809 C C . ALA B 1 16 ? -5.523 14.391 6.91 1 95.81 16 ALA B C 1
ATOM 811 O O . ALA B 1 16 ? -6.375 14.945 6.215 1 95.81 16 ALA B O 1
ATOM 812 N N . ALA B 1 17 ? -4.832 13.352 6.5 1 96.31 17 ALA B N 1
ATOM 813 C CA . ALA B 1 17 ? -5.086 12.766 5.188 1 96.31 17 ALA B CA 1
ATOM 814 C C . ALA B 1 17 ? -6.523 12.258 5.09 1 96.31 17 ALA B C 1
ATOM 816 O O . ALA B 1 17 ? -7.219 12.531 4.109 1 96.31 17 ALA B O 1
ATOM 817 N N . LYS B 1 18 ? -7.008 11.609 6.082 1 96.5 18 LYS B N 1
ATOM 818 C CA . LYS B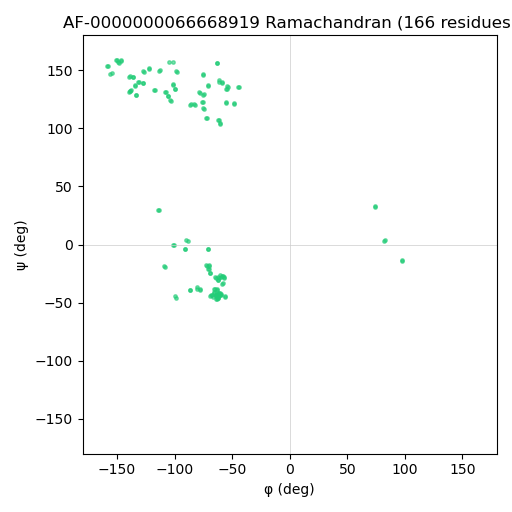 1 18 ? -8.312 10.961 6.094 1 96.5 18 LYS B CA 1
ATOM 819 C C . LYS B 1 18 ? -9.438 11.992 6.117 1 96.5 18 LYS B C 1
ATOM 821 O O . LYS B 1 18 ? -10.578 11.688 5.773 1 96.5 18 LYS B O 1
ATOM 826 N N . ALA B 1 19 ? -9.086 13.164 6.555 1 96 19 ALA B N 1
ATOM 827 C CA . ALA B 1 19 ? -10.094 14.219 6.629 1 96 19 ALA B CA 1
ATOM 828 C C . ALA B 1 19 ? -10.461 14.727 5.238 1 96 19 ALA B C 1
ATOM 830 O O . ALA B 1 19 ? -11.484 15.391 5.062 1 96 19 ALA B O 1
ATOM 831 N N . VAL B 1 20 ? -9.625 14.445 4.289 1 96.94 20 VAL B N 1
ATOM 832 C CA . VAL B 1 20 ? -9.914 14.859 2.918 1 96.94 20 VAL B CA 1
ATOM 833 C C . VAL B 1 20 ? -10.977 13.945 2.318 1 96.94 20 VAL B C 1
ATOM 835 O O . VAL B 1 20 ? -10.797 12.719 2.264 1 96.94 20 VAL B O 1
ATOM 838 N N . PRO B 1 21 ? -12.109 14.492 1.857 1 97.25 21 PRO B N 1
ATOM 839 C CA . PRO B 1 21 ? -13.125 13.648 1.226 1 97.25 21 PRO B CA 1
ATOM 840 C C . PRO B 1 21 ? -12.57 12.82 0.071 1 97.25 21 PRO B C 1
ATOM 842 O O . PRO B 1 21 ? -11.859 13.344 -0.787 1 97.25 21 PRO B O 1
ATOM 845 N N . GLY B 1 22 ? -12.922 11.562 0.072 1 97.56 22 GLY B N 1
ATOM 846 C CA . GLY B 1 22 ? -12.484 10.672 -0.991 1 97.56 22 GLY B CA 1
ATOM 847 C C . GLY B 1 22 ? -11.266 9.852 -0.616 1 97.56 22 GLY B C 1
ATOM 848 O O . GLY B 1 22 ? -10.891 8.922 -1.335 1 97.56 22 GLY B O 1
ATOM 849 N N . VAL B 1 23 ? -10.602 10.195 0.428 1 96.88 23 VAL B N 1
ATOM 850 C CA . VAL B 1 23 ? -9.531 9.344 0.937 1 96.88 23 VAL B CA 1
ATOM 851 C C . VAL B 1 23 ? -10.133 8.133 1.649 1 96.88 23 VAL B C 1
ATOM 853 O O . VAL B 1 23 ? -10.953 8.281 2.557 1 96.88 23 VAL B O 1
ATOM 856 N N . LEU B 1 24 ? -9.695 6.969 1.297 1 96.31 24 LEU B N 1
ATOM 857 C CA . LEU B 1 24 ? -10.312 5.727 1.742 1 96.31 24 LEU B CA 1
ATOM 858 C C . LEU B 1 24 ? -9.547 5.129 2.918 1 96.31 24 LEU B C 1
ATOM 860 O O . LEU B 1 24 ? -10.148 4.621 3.865 1 96.31 24 LEU B O 1
ATOM 864 N N . GLN B 1 25 ? -8.234 5.082 2.834 1 95.62 25 GLN B N 1
ATOM 865 C CA . GLN B 1 25 ? -7.352 4.508 3.842 1 95.62 25 GLN B CA 1
ATOM 866 C C . GLN B 1 25 ? -5.961 5.137 3.783 1 95.62 25 GLN B C 1
ATOM 868 O O . GLN B 1 25 ? -5.504 5.539 2.711 1 95.62 25 GLN B O 1
ATOM 873 N N . ALA B 1 26 ? -5.32 5.25 4.832 1 96.06 26 ALA B N 1
ATOM 874 C CA . ALA B 1 26 ? -3.943 5.73 4.93 1 96.06 26 ALA B CA 1
ATOM 875 C C . ALA B 1 26 ? -3.146 4.91 5.941 1 96.06 26 ALA B C 1
ATOM 877 O O . ALA B 1 26 ? -3.684 4.484 6.965 1 96.06 26 ALA B O 1
ATOM 878 N N . TYR B 1 27 ? -1.909 4.742 5.594 1 93.81 27 TYR B N 1
ATOM 879 C CA . TYR B 1 27 ? -1.037 3.914 6.418 1 93.81 27 TYR B CA 1
ATOM 880 C C . TYR B 1 27 ? 0.324 4.57 6.605 1 93.81 27 TYR B C 1
ATOM 882 O O . TYR B 1 27 ? 0.858 5.184 5.68 1 93.81 27 TYR B O 1
ATOM 890 N N . HIS B 1 28 ? 0.891 4.379 7.805 1 93.31 28 HIS B N 1
ATOM 891 C CA . HIS B 1 28 ? 2.33 4.5 8.016 1 93.31 28 HIS B CA 1
ATOM 892 C C . HIS B 1 28 ? 2.98 3.133 8.18 1 93.31 28 HIS B C 1
ATOM 894 O O . HIS B 1 28 ? 2.549 2.332 9.016 1 93.31 28 HIS B O 1
ATOM 900 N N . LEU B 1 29 ? 3.984 2.996 7.375 1 92.56 29 LEU B N 1
ATOM 901 C CA . LEU B 1 29 ? 4.652 1.7 7.32 1 92.56 29 LEU B CA 1
ATOM 902 C C . LEU B 1 29 ? 6.137 1.839 7.645 1 92.56 29 LEU B C 1
ATOM 904 O O . LEU B 1 29 ? 6.73 2.895 7.41 1 92.56 29 LEU B O 1
ATOM 908 N N . VAL B 1 30 ? 6.754 0.762 8.203 1 90.62 30 VAL B N 1
ATOM 909 C CA . VAL B 1 30 ? 8.188 0.739 8.469 1 90.62 30 VAL B CA 1
ATOM 910 C C . VAL B 1 30 ? 8.781 -0.579 7.984 1 90.62 30 VAL B C 1
ATOM 912 O O . VAL B 1 30 ? 8.219 -1.648 8.219 1 90.62 30 VAL B O 1
ATOM 915 N N . ASP B 1 31 ? 9.883 -0.467 7.164 1 90.88 31 ASP B N 1
ATOM 916 C CA . ASP B 1 31 ? 10.727 -1.625 6.902 1 90.88 31 ASP B CA 1
ATOM 917 C C . ASP B 1 31 ? 11.555 -1.992 8.133 1 90.88 31 ASP B C 1
ATOM 919 O O . ASP B 1 31 ? 12.523 -1.304 8.469 1 90.88 31 ASP B O 1
ATOM 923 N N . GLU B 1 32 ? 11.18 -3.061 8.688 1 88.12 32 GLU B N 1
ATOM 924 C CA . GLU B 1 32 ? 11.797 -3.377 9.977 1 88.12 32 GLU B CA 1
ATOM 925 C C . GLU B 1 32 ? 13.266 -3.76 9.805 1 88.12 32 GLU B C 1
ATOM 927 O O . GLU B 1 32 ? 14.031 -3.73 10.766 1 88.12 32 GLU B O 1
ATOM 932 N N . GLN B 1 33 ? 13.633 -4.09 8.625 1 89.81 33 GLN B N 1
ATOM 933 C CA . GLN B 1 33 ? 15.023 -4.469 8.383 1 89.81 33 GLN B CA 1
ATOM 934 C C . GLN B 1 33 ? 15.914 -3.238 8.234 1 89.81 33 GLN B C 1
ATOM 936 O O . GLN B 1 33 ? 17.031 -3.213 8.742 1 89.81 33 GLN B O 1
ATOM 941 N N . THR B 1 34 ? 15.414 -2.203 7.594 1 87.06 34 THR B N 1
ATOM 942 C CA . THR B 1 34 ? 16.234 -1.037 7.285 1 87.06 34 THR B CA 1
ATOM 943 C C . THR B 1 34 ? 15.844 0.151 8.156 1 87.06 34 THR B C 1
ATOM 945 O O . THR B 1 34 ? 16.594 1.112 8.289 1 87.06 34 THR B O 1
ATOM 948 N N . GLY B 1 35 ? 14.617 0.094 8.734 1 85.38 35 GLY B N 1
ATOM 949 C CA . GLY B 1 35 ? 14.094 1.23 9.477 1 85.38 35 GLY B CA 1
ATOM 950 C C . GLY B 1 35 ? 13.461 2.287 8.594 1 85.38 35 GLY B C 1
ATOM 951 O O . GLY B 1 35 ? 13.016 3.328 9.078 1 85.38 35 GLY B O 1
ATOM 952 N N . ASN B 1 36 ? 13.391 2.006 7.25 1 86.88 36 ASN B N 1
ATOM 953 C CA . ASN B 1 36 ? 12.82 2.973 6.316 1 86.88 36 ASN B CA 1
ATOM 954 C C . ASN B 1 36 ? 11.305 3.088 6.48 1 86.88 36 ASN B C 1
ATOM 956 O O . ASN B 1 36 ? 10.617 2.078 6.645 1 86.88 36 ASN B O 1
ATOM 960 N N . GLY B 1 37 ? 10.844 4.398 6.461 1 88.12 37 GLY B N 1
ATOM 961 C CA . GLY B 1 37 ? 9.422 4.664 6.582 1 88.12 37 GLY B CA 1
ATOM 962 C C . GLY B 1 37 ? 8.742 4.898 5.246 1 88.12 37 GLY B C 1
ATOM 963 O O . GLY B 1 37 ? 9.359 5.406 4.309 1 88.12 37 GLY B O 1
ATOM 964 N N . LEU B 1 38 ? 7.473 4.492 5.203 1 89.88 38 LEU B N 1
ATOM 965 C CA . LEU B 1 38 ? 6.629 4.707 4.035 1 89.88 38 LEU B CA 1
ATOM 966 C C . LEU B 1 38 ? 5.223 5.129 4.449 1 89.88 38 LEU B C 1
ATOM 968 O O . LEU B 1 38 ? 4.656 4.574 5.395 1 89.88 38 LEU B O 1
ATOM 972 N N . SER B 1 39 ? 4.773 6.191 3.785 1 90.25 39 SER B N 1
ATOM 973 C CA . SER B 1 39 ? 3.369 6.562 3.936 1 90.25 39 SER B CA 1
ATOM 974 C C . SER B 1 39 ? 2.576 6.25 2.672 1 90.25 39 SER B C 1
ATOM 976 O O . SER B 1 39 ? 3.01 6.566 1.563 1 90.25 39 SER B O 1
ATOM 978 N N . VAL B 1 40 ? 1.443 5.582 2.91 1 94 40 VAL B N 1
ATOM 979 C CA . VAL B 1 40 ? 0.581 5.234 1.785 1 94 40 VAL B CA 1
ATOM 980 C C . VAL B 1 40 ? -0.841 5.719 2.055 1 94 40 VAL B C 1
ATOM 982 O O . VAL B 1 40 ? -1.348 5.59 3.172 1 94 40 VAL B O 1
ATOM 985 N N . ALA B 1 41 ? -1.426 6.219 1.055 1 95.19 41 ALA B N 1
ATOM 986 C CA . ALA B 1 41 ? -2.844 6.566 1.117 1 95.19 41 ALA B CA 1
ATOM 987 C C . ALA B 1 41 ? -3.582 6.082 -0.128 1 95.19 41 ALA B C 1
ATOM 989 O O . ALA B 1 41 ? -3.057 6.172 -1.241 1 95.19 41 ALA B O 1
ATOM 990 N N . PHE B 1 42 ? -4.762 5.516 0.121 1 95.62 42 PHE B N 1
ATOM 991 C CA . PHE B 1 42 ? -5.691 5.168 -0.945 1 95.62 42 PHE B CA 1
ATOM 992 C C . PHE B 1 42 ? -6.801 6.207 -1.058 1 95.62 42 PHE B C 1
ATOM 994 O O . PHE B 1 42 ? -7.324 6.676 -0.044 1 95.62 42 PHE B O 1
ATOM 1001 N N . PHE B 1 43 ? -7.105 6.543 -2.311 1 96.31 43 PHE B N 1
ATOM 1002 C CA . PHE B 1 43 ? -8.141 7.551 -2.49 1 96.31 43 PHE B CA 1
ATOM 1003 C C . PHE B 1 43 ? -8.891 7.328 -3.797 1 96.31 43 PHE B C 1
ATOM 1005 O O . PHE B 1 43 ? -8.398 6.641 -4.695 1 96.31 43 PHE B O 1
ATOM 1012 N N . GLU B 1 44 ? -10.094 7.875 -3.852 1 96.88 44 GLU B N 1
ATOM 1013 C CA . GLU B 1 44 ? -10.93 7.797 -5.043 1 96.88 44 GLU B CA 1
ATOM 1014 C C . GLU B 1 44 ? -10.289 8.516 -6.223 1 96.88 44 GLU B C 1
ATOM 1016 O O . GLU B 1 44 ? -9.477 9.43 -6.035 1 96.88 44 GLU B O 1
ATOM 1021 N N . ASP B 1 45 ? -10.688 8.109 -7.414 1 93.75 45 ASP B N 1
ATOM 1022 C CA . ASP B 1 45 ? -10.055 8.586 -8.641 1 93.75 45 ASP B CA 1
ATOM 1023 C C . ASP B 1 45 ? -10.164 10.102 -8.766 1 93.75 45 ASP B C 1
ATOM 1025 O O . ASP B 1 45 ? -9.312 10.75 -9.375 1 93.75 45 ASP B O 1
ATOM 1029 N N . ASP B 1 46 ? -11.133 10.672 -8.211 1 95 46 ASP B N 1
ATOM 1030 C CA . ASP B 1 46 ? -11.383 12.086 -8.445 1 95 46 ASP B CA 1
ATOM 1031 C C . ASP B 1 46 ? -10.664 12.953 -7.418 1 95 46 ASP B C 1
ATOM 1033 O O . ASP B 1 46 ? -10.664 14.18 -7.516 1 95 46 ASP B O 1
ATOM 1037 N N . VAL B 1 47 ? -10.047 12.289 -6.496 1 95.06 47 VAL B N 1
ATOM 1038 C CA . VAL B 1 47 ? -9.297 13.055 -5.496 1 95.06 47 VAL B CA 1
ATOM 1039 C C . VAL B 1 47 ? -7.973 13.516 -6.086 1 95.06 47 VAL B C 1
ATOM 1041 O O . VAL B 1 47 ? -7.242 12.727 -6.691 1 95.06 47 VAL B O 1
ATOM 1044 N N . ASP B 1 48 ? -7.688 14.773 -5.934 1 94.5 48 ASP B N 1
ATOM 1045 C CA . ASP B 1 48 ? -6.379 15.328 -6.262 1 94.5 48 ASP B CA 1
ATOM 1046 C C . ASP B 1 48 ? -5.383 15.102 -5.125 1 94.5 48 ASP B C 1
ATOM 1048 O O . ASP B 1 48 ? -5.566 15.617 -4.02 1 94.5 48 ASP B O 1
ATOM 1052 N N . PRO B 1 49 ? -4.328 14.398 -5.438 1 93.44 49 PRO B N 1
ATOM 1053 C CA . PRO B 1 49 ? -3.348 14.156 -4.375 1 93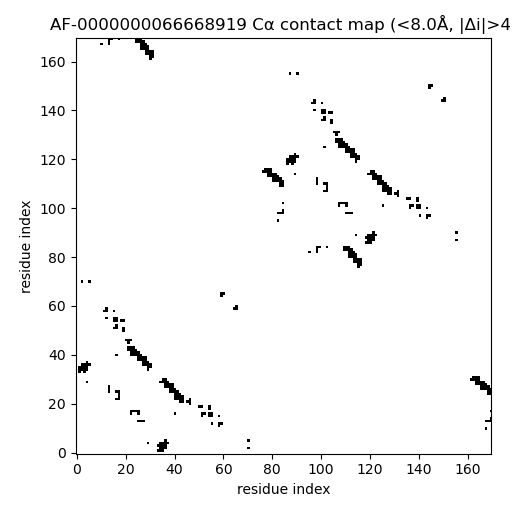.44 49 PRO B CA 1
ATOM 1054 C C . PRO B 1 49 ? -2.816 15.438 -3.754 1 93.44 49 PRO B C 1
ATOM 1056 O O . PRO B 1 49 ? -2.418 15.445 -2.586 1 93.44 49 PRO B O 1
ATOM 1059 N N . ALA B 1 50 ? -2.777 16.5 -4.473 1 93.94 50 ALA B N 1
ATOM 1060 C CA . ALA B 1 50 ? -2.309 17.781 -3.951 1 93.94 50 ALA B CA 1
ATOM 1061 C C . ALA B 1 50 ? -3.191 18.266 -2.803 1 93.94 50 ALA B C 1
ATOM 1063 O O . ALA B 1 50 ? -2.715 18.938 -1.888 1 93.94 50 ALA B O 1
ATOM 1064 N N . GLN B 1 51 ? -4.488 17.891 -2.867 1 96.12 51 GLN B N 1
ATOM 1065 C CA . GLN B 1 51 ? -5.391 18.25 -1.777 1 96.12 51 GLN B CA 1
ATOM 1066 C C . GLN B 1 51 ? -4.996 17.531 -0.483 1 96.12 51 GLN B C 1
ATOM 1068 O O . GLN B 1 51 ? -5.047 18.125 0.596 1 96.12 51 GLN B O 1
ATOM 1073 N N . VAL B 1 52 ? -4.582 16.328 -0.579 1 95.25 52 VAL B N 1
ATOM 1074 C CA . VAL B 1 52 ? -4.172 15.555 0.584 1 95.25 52 VAL B CA 1
ATOM 1075 C C . VAL B 1 52 ? -2.891 16.141 1.174 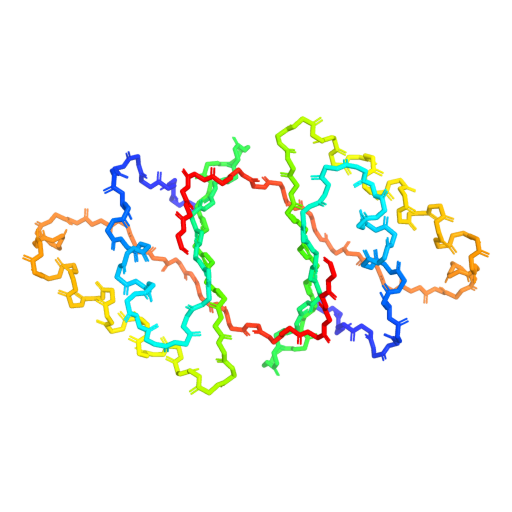1 95.25 52 VAL B C 1
ATOM 1077 O O . VAL B 1 52 ? -2.799 16.359 2.385 1 95.25 52 VAL B O 1
ATOM 1080 N N . ARG B 1 53 ? -1.953 16.484 0.303 1 93.56 53 ARG B N 1
ATOM 1081 C CA . ARG B 1 53 ? -0.707 17.094 0.743 1 93.56 53 ARG B CA 1
ATOM 1082 C C . ARG B 1 53 ? -0.975 18.422 1.468 1 93.56 53 ARG B C 1
ATOM 1084 O O . ARG B 1 53 ? -0.364 18.703 2.502 1 93.56 53 ARG B O 1
ATOM 1091 N N . ALA B 1 54 ? -1.87 19.156 0.918 1 95.56 54 ALA B N 1
ATOM 1092 C CA . ALA B 1 54 ? -2.199 20.453 1.49 1 95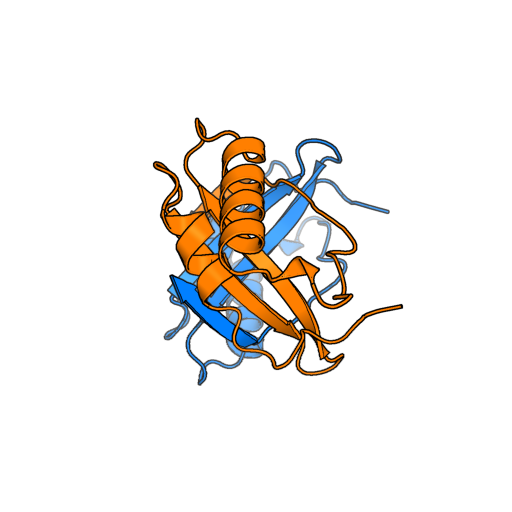.56 54 ALA B CA 1
ATOM 1093 C C . ALA B 1 54 ? -2.83 20.297 2.871 1 95.56 54 ALA B C 1
ATOM 1095 O O . ALA B 1 54 ? -2.535 21.078 3.785 1 95.56 54 ALA B O 1
ATOM 1096 N N . ALA B 1 55 ? -3.717 19.312 3.002 1 96.31 55 ALA B N 1
ATOM 1097 C CA . ALA B 1 55 ? -4.367 19.078 4.289 1 96.31 55 ALA B CA 1
ATOM 1098 C C . ALA B 1 55 ? -3.344 18.688 5.355 1 96.31 55 ALA B C 1
ATOM 1100 O O . ALA B 1 55 ? -3.412 19.172 6.488 1 96.31 55 ALA B O 1
ATOM 1101 N N . ILE B 1 56 ? -2.391 17.922 4.98 1 93.75 56 ILE B N 1
ATOM 1102 C CA . ILE B 1 56 ? -1.347 17.5 5.91 1 93.75 56 ILE B CA 1
ATOM 1103 C C . ILE B 1 56 ? -0.467 18.703 6.273 1 93.75 56 ILE B C 1
ATOM 1105 O O . ILE B 1 56 ? -0.146 18.906 7.445 1 93.75 56 ILE B O 1
ATOM 1109 N N . ALA B 1 57 ? -0.135 19.453 5.277 1 92.81 5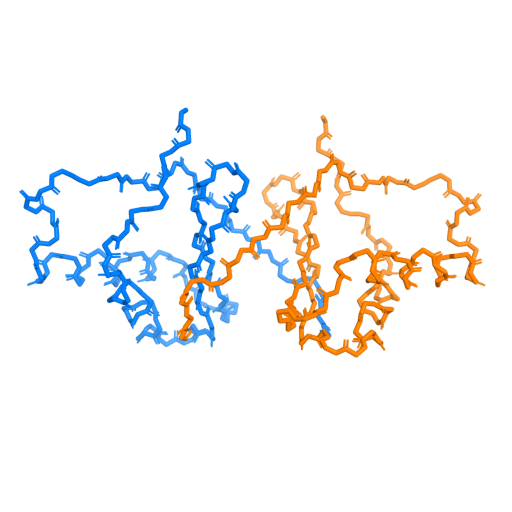7 ALA B N 1
ATOM 1110 C CA . ALA B 1 57 ? 0.699 20.641 5.5 1 92.81 57 ALA B CA 1
ATOM 1111 C C . ALA B 1 57 ? 0.007 21.625 6.43 1 92.81 57 ALA B C 1
ATOM 1113 O O . ALA B 1 57 ? 0.642 22.203 7.316 1 92.81 57 ALA B O 1
ATOM 1114 N N . ARG B 1 58 ? -1.277 21.859 6.23 1 95.69 58 ARG B N 1
ATOM 1115 C CA . ARG B 1 58 ? -2.045 22.781 7.066 1 95.69 58 ARG B CA 1
ATOM 1116 C C . ARG B 1 58 ? -2.072 22.297 8.516 1 95.69 58 ARG B C 1
ATOM 1118 O O . ARG B 1 58 ? -1.867 23.094 9.438 1 95.69 58 ARG B O 1
ATOM 1125 N N . ARG B 1 59 ? -2.324 21.047 8.688 1 94.44 59 ARG B N 1
ATOM 1126 C CA . ARG B 1 59 ? -2.357 20.484 10.039 1 94.44 59 ARG B CA 1
ATOM 1127 C C . ARG B 1 59 ? -0.999 20.609 10.719 1 94.44 59 ARG B C 1
ATOM 1129 O O . ARG B 1 59 ? -0.922 20.922 11.914 1 94.44 59 ARG B O 1
ATOM 1136 N N . ALA B 1 60 ? 0.023 20.344 9.969 1 90.69 60 ALA B N 1
ATOM 1137 C CA . ALA B 1 60 ? 1.38 20.5 10.492 1 90.69 60 ALA B CA 1
ATOM 1138 C C . ALA B 1 60 ? 1.616 21.906 11.016 1 90.69 60 ALA B C 1
ATOM 1140 O O . ALA B 1 60 ? 2.207 22.094 12.078 1 90.69 60 ALA B O 1
ATOM 1141 N N . GLU B 1 61 ? 1.189 22.844 10.258 1 91.19 61 GLU B N 1
ATOM 1142 C CA . GLU B 1 61 ? 1.324 24.234 10.664 1 91.19 61 GLU B CA 1
ATOM 1143 C C . GLU B 1 61 ? 0.534 24.516 11.938 1 91.19 61 GLU B C 1
ATOM 1145 O O . GLU B 1 61 ? 1.038 25.172 12.852 1 91.19 61 GLU B O 1
ATOM 1150 N N . GLU B 1 62 ? -0.664 24.047 11.984 1 93.31 62 GLU B N 1
ATOM 1151 C CA . GLU B 1 62 ? -1.556 24.281 13.117 1 93.31 62 GLU B CA 1
ATOM 1152 C C . GLU B 1 62 ? -0.95 23.766 14.414 1 93.31 62 GLU B C 1
ATOM 1154 O O . GLU B 1 62 ? -1.118 24.359 15.477 1 93.31 62 GLU B O 1
ATOM 1159 N N . ILE B 1 63 ? -0.213 22.703 14.289 1 89.88 63 ILE B N 1
ATOM 1160 C CA . ILE B 1 63 ? 0.269 22.078 15.516 1 89.88 63 ILE B CA 1
ATOM 1161 C C . ILE B 1 63 ? 1.726 22.469 15.758 1 89.88 63 ILE B C 1
ATOM 1163 O O . ILE B 1 63 ? 2.365 21.969 16.688 1 89.88 63 ILE B O 1
ATOM 1167 N N . GLY B 1 64 ? 2.223 23.219 14.875 1 87.25 64 GLY B N 1
ATOM 1168 C CA . GLY B 1 64 ? 3.59 23.688 15.023 1 87.25 64 GLY B CA 1
ATOM 1169 C C . GLY B 1 64 ? 4.629 22.625 14.742 1 87.25 64 GLY B C 1
ATOM 1170 O O . GLY B 1 64 ? 5.688 22.594 15.367 1 87.25 64 GLY B O 1
ATOM 1171 N N . TRP B 1 65 ? 4.312 21.766 13.859 1 83.62 65 TRP B N 1
ATOM 1172 C CA . TRP B 1 65 ? 5.176 20.625 13.555 1 83.62 65 TRP B CA 1
ATOM 1173 C C . TRP B 1 65 ? 6.508 21.094 12.977 1 83.62 65 TRP B C 1
ATOM 1175 O O . TRP B 1 65 ? 7.551 20.484 13.234 1 83.62 65 TRP B O 1
ATOM 1185 N N . HIS B 1 66 ? 6.516 22.203 12.32 1 79.56 66 HIS B N 1
ATOM 1186 C CA . HIS B 1 66 ? 7.688 22.672 11.586 1 79.56 66 HIS B CA 1
ATOM 1187 C C . HIS B 1 66 ? 8.594 23.5 12.477 1 79.56 66 HIS B C 1
ATOM 1189 O O . HIS B 1 66 ? 9.633 24 12.031 1 79.56 66 HIS B O 1
ATOM 1195 N N . GLU B 1 67 ? 8.227 23.578 13.641 1 81.44 67 GLU B N 1
ATOM 1196 C CA . GLU B 1 67 ? 9.062 24.359 14.547 1 81.44 67 GLU B CA 1
ATOM 1197 C C . GLU B 1 67 ? 10.391 23.656 14.805 1 81.44 67 GLU B C 1
ATOM 1199 O O . GLU B 1 67 ? 11.367 24.312 15.195 1 81.44 67 GLU B O 1
ATOM 1204 N N . VAL B 1 68 ? 10.398 22.375 14.648 1 74.12 68 VAL B N 1
ATOM 1205 C CA . VAL B 1 68 ? 11.625 21.594 14.734 1 74.12 68 VAL B CA 1
ATOM 1206 C C . VAL B 1 68 ? 11.906 20.922 13.391 1 74.12 68 VAL B C 1
ATOM 1208 O O . VAL B 1 68 ? 10.977 20.453 12.719 1 74.12 68 VAL B O 1
ATOM 1211 N N . ALA B 1 69 ? 13.148 21.062 12.984 1 72.75 69 ALA B N 1
ATOM 1212 C CA . ALA B 1 69 ? 13.523 20.422 11.727 1 72.75 69 ALA B CA 1
ATOM 1213 C C . ALA B 1 69 ? 13.211 18.938 11.75 1 72.75 69 ALA B C 1
ATOM 1215 O O . ALA B 1 69 ? 13.547 18.234 12.711 1 72.75 69 ALA B O 1
ATOM 1216 N N . ARG B 1 70 ? 12.391 18.516 10.812 1 75.31 70 ARG B N 1
ATOM 1217 C CA . ARG B 1 70 ? 12.055 17.094 10.742 1 75.31 70 ARG B CA 1
ATOM 1218 C C . ARG B 1 70 ? 12.312 16.531 9.344 1 75.31 70 ARG B C 1
ATOM 1220 O O . ARG B 1 70 ? 12.227 17.266 8.359 1 75.31 70 ARG B O 1
ATOM 1227 N N . PRO B 1 71 ? 12.648 15.312 9.367 1 71.88 71 PRO B N 1
ATOM 1228 C CA . PRO B 1 71 ? 12.875 14.727 8.039 1 71.88 71 PRO B CA 1
ATOM 1229 C C . PRO B 1 71 ? 11.625 14.75 7.164 1 71.88 71 PRO B C 1
ATOM 1231 O O . PRO B 1 71 ? 10.516 14.555 7.664 1 71.88 71 PRO B O 1
ATOM 1234 N N . SER B 1 72 ? 11.82 15.07 5.801 1 72.75 72 SER B N 1
ATOM 1235 C CA . SER B 1 72 ? 10.766 15.039 4.789 1 72.75 72 SER B CA 1
ATOM 1236 C C . SER B 1 72 ? 10.844 13.773 3.947 1 72.75 72 SER B C 1
ATOM 1238 O O . SER B 1 72 ? 11.898 13.141 3.863 1 72.75 72 SER B O 1
ATOM 1240 N N . PRO B 1 73 ? 9.656 13.469 3.359 1 76.94 73 PRO B N 1
ATOM 1241 C CA . PRO B 1 73 ? 9.734 12.32 2.451 1 76.94 73 PRO B CA 1
ATOM 1242 C C . PRO B 1 73 ? 10.734 12.523 1.318 1 76.94 73 PRO B C 1
ATOM 1244 O O . PRO B 1 73 ? 10.836 13.625 0.775 1 76.94 73 PRO B O 1
ATOM 1247 N N . LYS B 1 74 ? 11.398 11.445 1.088 1 82.12 74 LYS B N 1
ATOM 1248 C CA . LYS B 1 74 ? 12.43 11.508 0.051 1 82.12 74 LYS B CA 1
ATOM 1249 C C . LYS B 1 74 ? 11.805 11.438 -1.342 1 82.12 74 LYS B C 1
ATOM 1251 O O . LYS B 1 74 ? 12.352 11.992 -2.297 1 82.12 74 LYS B O 1
ATOM 1256 N N . SER B 1 75 ? 10.828 10.664 -1.482 1 84.88 75 SER B N 1
ATOM 1257 C CA . SER B 1 75 ? 10.172 10.539 -2.777 1 84.88 75 SER B CA 1
ATOM 1258 C C . SER B 1 75 ? 8.672 10.281 -2.613 1 84.88 75 SER B C 1
ATOM 1260 O O . SER B 1 75 ? 8.219 9.898 -1.533 1 84.88 75 SER B O 1
ATOM 1262 N N . GLU B 1 76 ? 7.992 10.625 -3.725 1 88.88 76 GLU B N 1
ATOM 1263 C CA . GLU B 1 76 ? 6.551 10.391 -3.803 1 88.88 76 GLU B CA 1
ATOM 1264 C C . GLU B 1 76 ? 6.152 9.852 -5.172 1 88.88 76 GLU B C 1
ATOM 1266 O O . GLU B 1 76 ? 6.621 10.344 -6.199 1 88.88 76 GLU B O 1
ATOM 1271 N N . THR B 1 77 ? 5.383 8.852 -5.117 1 90.38 77 THR B N 1
ATOM 1272 C CA . THR B 1 77 ? 4.875 8.289 -6.359 1 90.38 77 THR B CA 1
ATOM 1273 C C . THR B 1 77 ? 3.367 8.062 -6.273 1 90.38 77 THR B C 1
ATOM 1275 O O . THR B 1 77 ? 2.859 7.613 -5.242 1 90.38 77 THR B O 1
ATOM 1278 N N . ILE B 1 78 ? 2.684 8.391 -7.453 1 91.88 78 ILE B N 1
ATOM 1279 C CA . ILE B 1 78 ? 1.254 8.125 -7.566 1 91.88 78 ILE B CA 1
ATOM 1280 C C . ILE B 1 78 ? 1.026 6.895 -8.445 1 91.88 78 ILE B C 1
ATOM 1282 O O . ILE B 1 78 ? 1.491 6.844 -9.586 1 91.88 78 ILE B O 1
ATOM 1286 N N . TYR B 1 79 ? 0.286 5.941 -7.816 1 93.31 79 TYR B N 1
ATOM 1287 C CA . TYR B 1 79 ? -0.05 4.723 -8.547 1 93.31 79 TYR B CA 1
ATOM 1288 C C . TYR B 1 79 ? -1.55 4.637 -8.805 1 93.31 79 TYR B C 1
ATOM 1290 O O . TYR B 1 79 ? -2.35 5.164 -8.031 1 93.31 79 TYR B O 1
ATOM 1298 N N . ARG B 1 80 ? -1.844 3.984 -9.938 1 93.31 80 ARG B N 1
ATOM 1299 C CA . ARG B 1 80 ? -3.227 3.609 -10.219 1 93.31 80 ARG B CA 1
ATOM 1300 C C . ARG B 1 80 ? -3.48 2.148 -9.867 1 93.31 80 ARG B C 1
ATOM 1302 O O . ARG B 1 80 ? -2.66 1.279 -10.164 1 93.31 80 ARG B O 1
ATOM 1309 N N . VAL B 1 81 ? -4.645 1.92 -9.148 1 92.81 81 VAL B N 1
ATOM 1310 C CA . VAL B 1 81 ? -5.047 0.547 -8.859 1 92.81 81 VAL B CA 1
ATOM 1311 C C . VAL B 1 81 ? -5.609 -0.106 -10.117 1 92.81 81 VAL B C 1
ATOM 1313 O O . VAL B 1 81 ? -6.652 0.312 -10.625 1 92.81 81 VAL B O 1
ATOM 1316 N N . LEU B 1 82 ? -4.953 -1.084 -10.523 1 91.31 82 LEU B N 1
ATOM 1317 C CA . LEU B 1 82 ? -5.426 -1.812 -11.695 1 91.31 82 LEU B CA 1
ATOM 1318 C C . LEU B 1 82 ? -6.426 -2.895 -11.297 1 91.31 82 LEU B C 1
ATOM 1320 O O . LEU B 1 82 ? -7.418 -3.113 -11.992 1 91.31 82 LEU B O 1
ATOM 1324 N N . ARG B 1 83 ? -6.191 -3.527 -10.258 1 90.94 83 ARG B N 1
ATOM 1325 C CA . ARG B 1 83 ? -7.062 -4.566 -9.719 1 90.94 83 ARG B CA 1
ATOM 1326 C C . ARG B 1 83 ? -6.812 -4.77 -8.227 1 90.94 83 ARG B C 1
ATOM 1328 O O . ARG B 1 83 ? -5.754 -4.406 -7.715 1 90.94 83 ARG B O 1
ATOM 1335 N N . SER B 1 84 ? -7.84 -5.234 -7.566 1 90.69 84 SER B N 1
ATOM 1336 C CA . SER B 1 84 ? -7.785 -5.477 -6.129 1 90.69 84 SER B CA 1
ATOM 1337 C C . SER B 1 84 ? -8.688 -6.637 -5.73 1 90.69 84 SER B C 1
ATOM 1339 O O . SER B 1 84 ? -9.562 -7.047 -6.5 1 90.69 84 SER B O 1
ATOM 1341 N N . GLY B 1 85 ? -8.375 -7.27 -4.555 1 89.81 85 GLY B N 1
ATOM 1342 C CA . GLY B 1 85 ? -9.195 -8.328 -4 1 89.81 85 GLY B CA 1
ATOM 1343 C C . GLY B 1 85 ? -8.836 -8.68 -2.572 1 89.81 85 GLY B C 1
ATOM 1344 O O . GLY B 1 85 ? -7.801 -8.242 -2.061 1 89.81 85 GLY B O 1
#

pLDDT: mean 86.9, std 13.26, range [32.06, 97.56]

Secondary structure (DSSP, 8-state):
---B---S--HHHHHHHHTSTTEEEEEEEEETTT-BEEEEEEE-TT--HHHHHHHHHHHHHHTTGGGS-----S----EEEEEE-/---B---S--HHHHHHHHTSTTEEEEEEEEETTT-BEEEEEEE-TT--HHHHHHHHHHHHHHTTGGGS--PPPS----EEEEEE-

Solvent-accessible surface area (backbone atoms only — not comparable to full-atom values): 10197 Å² total; per-residue (Å²): 131,81,60,56,50,72,86,63,90,57,62,63,51,38,52,32,34,48,68,36,83,53,41,72,38,28,37,37,30,30,25,78,90,79,37,33,50,45,78,47,73,44,59,43,89,84,49,55,68,66,57,37,53,49,39,32,51,51,51,33,59,75,71,48,56,73,77,48,95,66,93,70,84,87,75,85,84,73,66,44,80,75,46,72,74,131,82,61,55,50,73,87,63,91,57,62,65,52,37,51,32,36,48,67,36,82,52,41,72,39,28,37,37,30,30,25,78,89,78,37,35,49,44,79,47,72,43,60,44,89,84,51,57,68,66,58,38,53,47,39,32,53,52,51,34,58,74,70,48,55,71,77,46,93,67,93,70,84,89,75,85,83,72,66,43,77,76,46,73,74

Nearest PDB structures (foldseek):
  7bff-assembly1_E  TM=5.980E-01  e=8.554E-02  Thermus thermophilus HB8
  7bfd-assembly1_K  TM=5.990E-01  e=1.041E-01  Thermus thermophilus HB8
  7bfe-assembly1_E  TM=5.905E-01  e=9.749E-02  Thermus thermophilus HB8
  7b90-assembly1_E  TM=5.944E-01  e=1.267E-01  Thermus thermophilus HB8
  3zzp-assembly1_A  TM=5.560E-01  e=2.601E-01  Thermus thermophilus

Organism: Nocardia brasiliensis (strain ATCC 700358 / HUJEG-1) (NCBI:txid1133849)

Foldseek 3Di:
DADADDPDDPVVLQVLLVPDPFWDGKDWDADPVVNHIDIDTDGDPPDDVVNSVVSSVVSCVVVVVPVDDDDDDPDDDDDDDPDDD/DADADDPDDVVVLQVLLVPDPFWDGKDWDADPVVNHIDIDTDGDPPDDVVNSVVSSVVSCVVVVVPVDDDDDDPDDDDDDDPDDD

Radius of gyration: 17.68 Å; Cα contacts (8 Å, |Δi|>4): 240; chains: 2; bounding box: 33×49×39 Å

Sequence (170 aa):
MWEPMPDDDRQWVIDAAKAVPGVLQAYHLVDEQTGNGLSVAFFEDDVDPAQVRAAIARRAEEIGWHEVARPSPKSETIYRVLRSGMWEPMPDDDRQWVIDAAKAVPGVLQAYHLVDEQTGNGLSVAFFEDDVDPAQVRAAIARRAEEIGWHEVARPSPKSETIYRVLRSG